Protein AF-A0A4Y2WRH2-F1 (afdb_monomer_lite)

Foldseek 3Di:
DPDDDDDDDPPDDDDDDDDDDDPPPPDPPPPPPPPPLDQDDQAADAPDPPDDPVVSVVSLVVSCVSNVPDPVSSVVVVLVSYHHPRND

Secondary structure (DSSP, 8-state):
-PPP-PPP-----------------------------PPPPPPPB---TT--HHHHHHHHHHHHHHTT--HHHHHHHHHHTB-GGGG-

Organism: Araneus ventricosus (NCBI:txid182803)

pLDDT: mean 78.06, std 20.76, range [42.25, 98.12]

Radius of gyration: 28.2 Å; chains: 1; bounding box: 63×26×78 Å

Sequence (88 aa):
LPP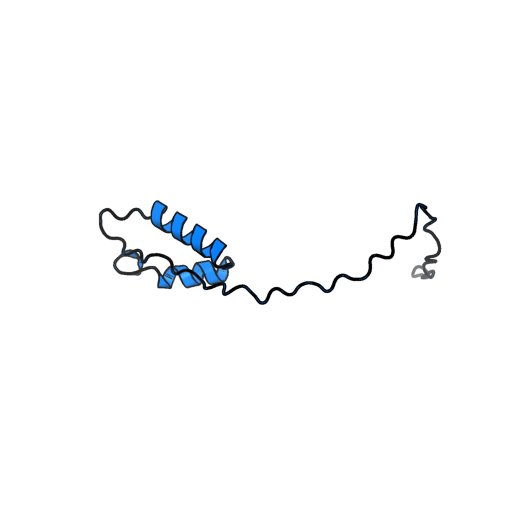EYEPYDESAKKTKKMPDDTEVKPQPAVFTPALFWEPRKPKIFKGEPGQNPTKWLQEYLRLSKFNQWDDTPALANAYFFLDGTAKK

Structure (mmCIF, N/CA/C/O backbone):
data_AF-A0A4Y2WRH2-F1
#
_entry.id   AF-A0A4Y2WRH2-F1
#
loop_
_atom_site.group_PDB
_atom_site.id
_atom_site.type_symbol
_atom_site.label_atom_id
_atom_site.label_alt_id
_atom_site.label_comp_id
_atom_site.label_asym_id
_atom_site.label_entity_id
_atom_site.label_seq_id
_atom_site.pdbx_PDB_ins_code
_atom_site.Cartn_x
_atom_site.Cartn_y
_atom_site.Cartn_z
_atom_site.occupancy
_atom_site.B_iso_or_equiv
_atom_site.auth_seq_id
_atom_site.auth_comp_id
_atom_site.auth_asym_id
_atom_site.auth_atom_id
_atom_site.pdbx_PDB_model_num
ATOM 1 N N . LEU A 1 1 ? 12.186 10.043 -64.082 1.00 46.53 1 LEU A N 1
ATOM 2 C CA . LEU A 1 1 ? 13.371 9.194 -63.836 1.00 46.53 1 LEU A CA 1
ATOM 3 C C . LEU A 1 1 ? 13.538 9.102 -62.327 1.00 46.53 1 LEU A C 1
ATOM 5 O O . LEU A 1 1 ? 13.515 10.162 -61.708 1.00 46.53 1 LEU A O 1
ATOM 9 N N . PRO A 1 2 ? 13.581 7.907 -61.717 1.00 47.41 2 PRO A N 1
ATOM 10 C CA . PRO A 1 2 ? 13.958 7.806 -60.310 1.00 47.41 2 PRO A CA 1
ATOM 11 C C . PRO A 1 2 ? 15.427 8.242 -60.145 1.00 47.41 2 PRO A C 1
ATOM 13 O O . PRO A 1 2 ? 16.197 8.073 -61.093 1.00 47.41 2 PRO A O 1
ATOM 16 N N . PRO A 1 3 ? 15.820 8.825 -58.998 1.00 54.59 3 PRO A N 1
ATOM 17 C CA . PRO A 1 3 ? 17.219 9.129 -58.742 1.00 54.59 3 PRO A CA 1
ATOM 18 C C . PRO A 1 3 ? 18.021 7.827 -58.663 1.00 54.59 3 PRO A C 1
ATOM 20 O O . PRO A 1 3 ? 17.624 6.868 -57.999 1.00 54.59 3 PRO A O 1
ATOM 23 N N . GLU A 1 4 ? 19.125 7.811 -59.397 1.00 59.25 4 GLU A N 1
ATOM 24 C CA . GLU A 1 4 ? 20.112 6.741 -59.426 1.00 59.25 4 GLU A CA 1
ATOM 25 C C . GLU A 1 4 ? 20.744 6.616 -58.032 1.00 59.25 4 GLU A C 1
ATOM 27 O O . GLU A 1 4 ? 21.136 7.612 -57.421 1.00 59.25 4 GLU A O 1
ATOM 32 N N . TYR A 1 5 ? 20.740 5.405 -57.476 1.00 52.09 5 TYR A N 1
ATOM 33 C CA . TYR A 1 5 ? 21.250 5.152 -56.132 1.00 52.09 5 TYR A CA 1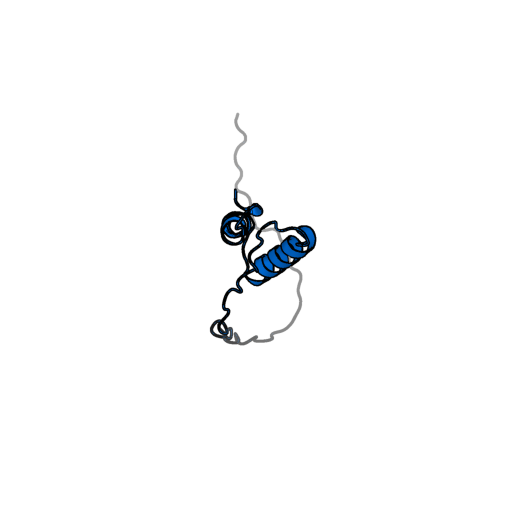
ATOM 34 C C . TYR A 1 5 ? 22.770 5.007 -56.210 1.00 52.09 5 TYR A C 1
ATOM 36 O O . TYR A 1 5 ? 23.269 3.949 -56.593 1.00 52.09 5 TYR A O 1
ATOM 44 N N . GLU A 1 6 ? 23.508 6.063 -55.871 1.00 61.62 6 GLU A N 1
ATOM 45 C CA . GLU A 1 6 ? 24.959 5.952 -55.726 1.00 61.62 6 GLU A CA 1
ATOM 46 C C . GLU A 1 6 ? 25.315 5.216 -54.419 1.00 61.62 6 GLU A C 1
ATOM 48 O O . GLU A 1 6 ? 24.776 5.547 -53.356 1.00 61.62 6 GLU A O 1
ATOM 53 N N . PRO A 1 7 ? 26.203 4.204 -54.460 1.00 52.59 7 PRO A N 1
ATOM 54 C CA . PRO A 1 7 ? 26.703 3.546 -53.258 1.00 52.59 7 PRO A CA 1
ATOM 55 C C . PRO A 1 7 ? 27.420 4.541 -52.336 1.00 52.59 7 PRO A C 1
ATOM 57 O O . PRO A 1 7 ? 28.327 5.251 -52.761 1.00 52.59 7 PRO A O 1
ATOM 60 N N . TYR A 1 8 ? 27.029 4.581 -51.060 1.00 46.19 8 TYR A N 1
ATOM 61 C CA . TYR A 1 8 ? 27.691 5.411 -50.052 1.00 46.19 8 TYR A CA 1
ATOM 62 C C . TYR A 1 8 ? 29.138 4.944 -49.831 1.00 46.19 8 TYR A C 1
ATOM 64 O O . TYR A 1 8 ? 29.371 3.817 -49.396 1.00 46.19 8 TYR A O 1
ATOM 72 N N . ASP A 1 9 ? 30.097 5.831 -50.097 1.00 58.59 9 ASP A N 1
ATOM 73 C CA . ASP A 1 9 ? 31.519 5.615 -49.828 1.00 58.59 9 ASP A CA 1
ATOM 74 C C . ASP A 1 9 ? 31.812 5.939 -48.348 1.00 58.59 9 ASP A C 1
ATOM 76 O O . ASP A 1 9 ? 31.842 7.098 -47.924 1.00 58.59 9 ASP A O 1
ATOM 80 N N . GLU A 1 10 ? 31.963 4.908 -47.512 1.00 51.69 10 GLU A N 1
ATOM 81 C CA . GLU A 1 10 ? 32.173 5.033 -46.058 1.00 51.69 10 GLU A CA 1
ATOM 82 C C . GLU A 1 10 ? 33.613 5.437 -45.662 1.00 51.69 10 GLU A C 1
ATOM 84 O O . GLU A 1 10 ? 34.017 5.298 -44.507 1.00 51.69 10 GLU A O 1
ATOM 89 N N . SER A 1 11 ? 34.425 5.983 -46.570 1.00 52.28 11 SER A N 1
ATOM 90 C CA . SER A 1 11 ? 35.858 6.195 -46.313 1.00 52.28 11 SER A CA 1
ATOM 91 C C . SER A 1 11 ? 36.234 7.532 -45.647 1.00 52.28 11 SER A C 1
ATOM 93 O O . SER A 1 11 ? 37.391 7.956 -45.723 1.00 52.28 11 SER A O 1
ATOM 95 N N . ALA A 1 12 ? 35.312 8.224 -44.972 1.00 53.84 12 ALA A N 1
ATOM 96 C CA . ALA A 1 12 ? 35.606 9.511 -44.338 1.00 53.84 12 ALA A CA 1
ATOM 97 C C . ALA A 1 12 ? 35.211 9.565 -42.859 1.00 53.84 12 ALA A C 1
ATOM 99 O O . ALA A 1 12 ? 34.152 10.078 -42.505 1.00 53.84 12 ALA A O 1
ATOM 100 N N . LYS A 1 13 ? 36.133 9.155 -41.977 1.00 50.72 13 LYS A N 1
ATOM 101 C CA . LYS A 1 13 ? 36.347 9.811 -40.673 1.00 50.72 13 LYS A CA 1
ATOM 102 C C . LYS A 1 13 ? 37.786 9.611 -40.185 1.00 50.72 13 LYS A C 1
ATOM 104 O O . LYS A 1 13 ? 38.189 8.580 -39.660 1.00 50.72 13 LYS A O 1
ATOM 109 N N . LYS A 1 14 ? 38.554 10.675 -40.405 1.00 44.78 14 LYS A N 1
ATOM 110 C CA . LYS A 1 14 ? 39.956 10.905 -40.062 1.00 44.78 14 LYS A CA 1
ATOM 111 C C . LYS A 1 14 ? 40.149 11.049 -38.543 1.00 44.78 14 LYS A C 1
ATOM 113 O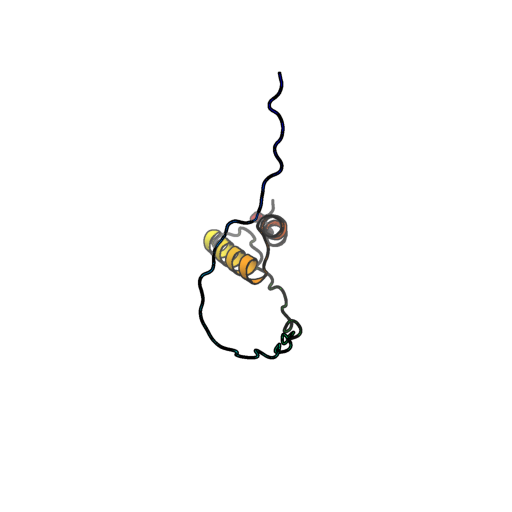 O . LYS A 1 14 ? 39.648 11.986 -37.935 1.00 44.78 14 LYS A O 1
ATOM 118 N N . THR A 1 15 ? 40.894 10.098 -37.980 1.00 49.12 15 THR A N 1
ATOM 119 C CA . THR A 1 15 ? 41.832 10.147 -36.835 1.00 49.12 15 THR A CA 1
ATOM 120 C C . THR A 1 15 ? 41.756 11.301 -35.821 1.00 49.12 15 THR A C 1
ATOM 122 O O . THR A 1 15 ? 42.070 12.449 -36.140 1.00 49.12 15 THR A O 1
ATOM 125 N N . LYS A 1 16 ? 41.605 10.931 -34.542 1.00 51.91 16 LYS A N 1
ATOM 126 C CA . LYS A 1 16 ? 42.156 11.658 -33.386 1.00 51.91 16 LYS A CA 1
ATOM 127 C C . LYS A 1 16 ? 43.000 10.662 -32.566 1.00 51.91 16 LYS A C 1
ATOM 129 O O . LYS A 1 16 ? 42.453 9.714 -32.018 1.00 51.91 16 LYS A O 1
ATOM 134 N N . LYS A 1 17 ? 44.330 10.826 -32.567 1.00 49.88 17 LYS A N 1
ATOM 135 C CA . LYS A 1 17 ? 45.298 10.080 -31.725 1.00 49.88 17 LYS A CA 1
ATOM 136 C C . LYS A 1 17 ? 45.286 10.677 -30.308 1.00 49.88 17 LYS A C 1
ATOM 138 O O . LYS A 1 17 ? 45.161 11.894 -30.198 1.00 49.88 17 LYS A O 1
ATOM 143 N N . MET A 1 18 ? 45.357 9.877 -29.238 1.00 46.34 18 MET A N 1
ATOM 144 C CA . MET A 1 18 ? 46.546 9.509 -28.420 1.00 46.34 18 MET A CA 1
ATOM 145 C C . MET A 1 18 ? 46.041 8.856 -27.098 1.00 46.34 18 MET A C 1
ATOM 147 O O . MET A 1 18 ? 44.869 9.081 -26.792 1.00 46.34 18 MET A O 1
ATOM 151 N N . PRO A 1 19 ? 46.870 8.258 -26.209 1.00 52.62 19 PRO A N 1
ATOM 152 C CA . PRO A 1 19 ? 48.079 7.437 -26.377 1.00 52.62 19 PRO A CA 1
ATOM 153 C C . PRO A 1 19 ? 48.056 6.129 -25.528 1.00 52.62 19 PRO A C 1
ATOM 155 O O . PRO A 1 19 ? 47.176 5.930 -24.700 1.00 52.62 19 PRO A O 1
ATOM 158 N N . ASP A 1 20 ? 49.101 5.323 -25.730 1.00 42.25 20 ASP A N 1
ATOM 159 C CA . ASP A 1 20 ? 49.736 4.351 -24.819 1.00 42.25 20 ASP A CA 1
ATOM 160 C C . ASP A 1 20 ? 48.996 3.083 -24.351 1.00 42.25 20 ASP A C 1
ATOM 162 O O . ASP A 1 20 ? 47.905 3.101 -23.783 1.00 42.25 20 ASP A O 1
ATOM 166 N N . ASP A 1 21 ? 49.691 1.966 -24.574 1.00 52.38 21 ASP A N 1
ATOM 167 C CA . ASP A 1 21 ? 49.414 0.632 -24.066 1.00 52.38 21 ASP A CA 1
ATOM 168 C C . ASP A 1 21 ? 49.263 0.643 -22.543 1.00 52.38 21 ASP A C 1
ATOM 170 O O . ASP A 1 21 ? 50.212 0.789 -21.777 1.00 52.38 21 ASP A O 1
ATOM 174 N N . THR A 1 22 ? 48.054 0.376 -22.073 1.00 52.78 22 THR A N 1
ATOM 175 C CA . THR A 1 22 ? 47.900 -0.358 -20.824 1.00 52.78 22 THR A CA 1
ATOM 176 C C . THR A 1 22 ? 47.118 -1.603 -21.168 1.00 52.78 22 THR A C 1
ATOM 178 O O . THR A 1 22 ? 45.919 -1.544 -21.435 1.00 52.78 22 THR A O 1
ATOM 181 N N . GLU A 1 23 ? 47.816 -2.735 -21.193 1.00 53.00 23 GLU A N 1
ATOM 182 C CA . GLU A 1 23 ? 47.208 -4.056 -21.194 1.00 53.00 23 GLU A CA 1
ATOM 183 C C . GLU A 1 23 ? 46.332 -4.173 -19.938 1.00 53.00 23 GLU A C 1
ATOM 185 O O . GLU A 1 23 ? 46.774 -4.570 -18.859 1.00 53.00 23 GLU A O 1
ATOM 190 N N . VAL A 1 24 ? 45.062 -3.778 -20.054 1.00 54.16 24 VAL A N 1
ATOM 191 C CA . VAL A 1 24 ? 44.054 -4.075 -19.043 1.00 54.16 24 VAL A CA 1
ATOM 192 C C . VAL A 1 24 ? 43.707 -5.539 -19.240 1.00 54.16 24 VAL A C 1
ATOM 194 O O . VAL A 1 24 ? 42.774 -5.893 -19.960 1.00 54.16 24 VAL A O 1
ATOM 197 N N . LYS A 1 25 ? 44.510 -6.406 -18.618 1.00 55.88 25 LYS A N 1
ATOM 198 C CA . LYS A 1 25 ? 44.176 -7.815 -18.424 1.00 55.88 25 LYS A CA 1
ATOM 199 C C . LYS A 1 25 ? 42.711 -7.871 -17.978 1.00 55.88 25 LYS A C 1
ATOM 201 O O . LYS A 1 25 ? 42.392 -7.208 -16.986 1.00 55.88 25 LYS A O 1
ATOM 206 N N . PRO A 1 26 ? 41.817 -8.593 -18.681 1.00 54.22 26 PRO A N 1
ATOM 207 C CA . PRO A 1 26 ? 40.419 -8.649 -18.292 1.00 54.22 26 PRO A CA 1
ATOM 208 C C . PRO A 1 26 ? 40.376 -9.211 -16.875 1.00 54.22 26 PRO A C 1
ATOM 210 O O . PRO A 1 26 ? 40.685 -10.382 -16.643 1.00 54.22 26 PRO A O 1
ATOM 213 N N . GLN A 1 27 ? 40.076 -8.348 -15.904 1.00 58.44 27 GLN A N 1
ATOM 214 C CA . GLN A 1 27 ? 39.769 -8.818 -14.569 1.00 58.44 27 GLN A CA 1
ATOM 215 C C . GLN A 1 27 ? 38.524 -9.686 -14.728 1.00 58.44 27 GLN A C 1
ATOM 217 O O . GLN A 1 27 ? 37.554 -9.229 -15.343 1.00 58.44 27 GLN A O 1
ATOM 222 N N . PRO A 1 28 ? 38.537 -10.939 -14.245 1.00 56.75 28 PRO A N 1
ATOM 223 C CA . PRO A 1 28 ? 37.323 -11.728 -14.229 1.00 56.75 28 PRO A CA 1
ATOM 224 C C . PRO A 1 28 ? 36.287 -10.901 -13.477 1.00 56.75 28 PRO A C 1
ATOM 226 O O . PRO A 1 28 ? 36.533 -10.494 -12.339 1.00 56.75 28 PRO A O 1
ATOM 229 N N . ALA A 1 29 ? 35.167 -10.602 -14.139 1.00 62.75 29 ALA A N 1
ATOM 230 C CA . ALA A 1 29 ? 34.015 -10.030 -13.473 1.00 62.75 29 ALA A CA 1
ATOM 231 C C . ALA A 1 29 ? 33.732 -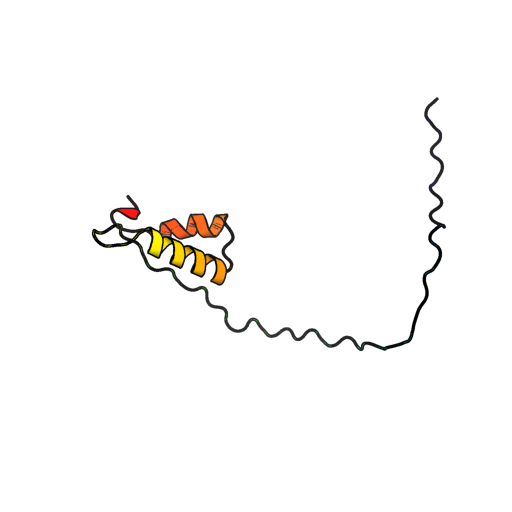10.942 -12.283 1.00 62.75 29 ALA A C 1
ATOM 233 O O . ALA A 1 29 ? 33.373 -12.110 -12.453 1.00 62.75 29 ALA A O 1
ATOM 234 N N . VAL A 1 30 ? 33.997 -10.437 -11.082 1.00 54.34 30 VAL A N 1
ATOM 235 C CA . VAL A 1 30 ? 33.617 -11.104 -9.850 1.00 54.34 30 VAL A CA 1
ATOM 236 C C . VAL A 1 30 ? 32.098 -11.132 -9.859 1.00 54.34 30 VAL A C 1
ATOM 238 O O . VAL A 1 30 ? 31.439 -10.185 -9.445 1.00 54.34 30 VAL A O 1
ATOM 241 N N . PHE A 1 31 ? 31.541 -12.220 -10.388 1.00 56.62 31 PHE A N 1
ATOM 242 C CA . PHE A 1 31 ? 30.195 -12.648 -10.067 1.00 56.62 31 PHE A CA 1
ATOM 243 C C . PHE A 1 31 ? 30.230 -12.990 -8.586 1.00 56.62 31 PHE A C 1
ATOM 245 O O . PHE A 1 31 ? 30.513 -14.120 -8.191 1.00 56.62 31 PHE A O 1
ATOM 252 N N . THR A 1 32 ? 30.003 -11.984 -7.749 1.00 54.03 32 THR A N 1
ATOM 253 C CA . THR A 1 32 ? 29.516 -12.243 -6.408 1.00 54.03 32 THR A CA 1
ATOM 254 C C . THR A 1 32 ? 28.182 -12.962 -6.605 1.00 54.03 32 THR A C 1
ATOM 256 O O . THR A 1 32 ? 27.265 -12.382 -7.194 1.00 54.03 32 THR A O 1
ATOM 259 N N . PRO A 1 33 ? 28.056 -14.247 -6.219 1.00 55.50 33 PRO A N 1
ATOM 260 C CA . PRO A 1 33 ? 26.753 -14.891 -6.225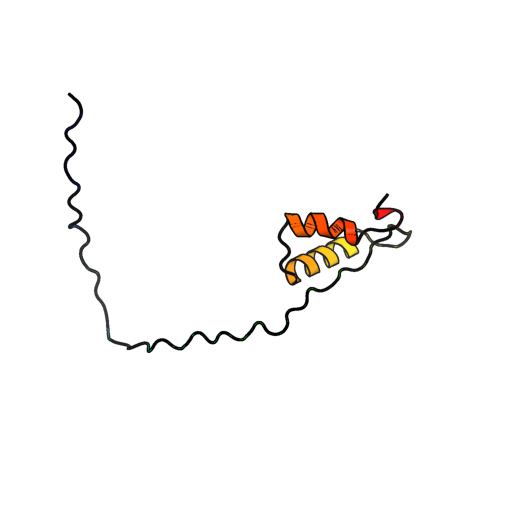 1.00 55.50 33 PRO A CA 1
ATOM 261 C C . PRO A 1 33 ? 25.830 -13.995 -5.408 1.00 55.50 33 PRO A C 1
ATOM 263 O O . PRO A 1 33 ? 26.227 -13.560 -4.324 1.00 55.50 33 PRO A O 1
ATOM 266 N N . ALA A 1 34 ? 24.673 -13.648 -5.983 1.00 61.66 34 ALA A N 1
ATOM 267 C CA . ALA A 1 34 ? 23.702 -12.734 -5.400 1.00 61.66 34 ALA A CA 1
ATOM 268 C C . ALA A 1 34 ? 23.586 -13.020 -3.902 1.00 61.66 34 ALA A C 1
ATOM 270 O O . ALA A 1 34 ? 23.097 -14.073 -3.495 1.00 61.66 34 ALA A O 1
ATOM 271 N N . LEU A 1 35 ? 24.145 -12.112 -3.104 1.00 59.78 35 LEU A N 1
ATOM 272 C CA . LEU A 1 35 ? 24.195 -12.197 -1.658 1.00 59.78 35 LEU A CA 1
ATOM 273 C C . LEU A 1 35 ? 22.744 -12.221 -1.175 1.00 59.78 35 LEU A C 1
ATOM 275 O O . LEU A 1 35 ? 22.128 -11.165 -1.135 1.00 59.78 35 LEU A O 1
ATOM 279 N N . PHE A 1 36 ? 22.205 -13.423 -0.940 1.00 66.12 36 PHE A N 1
ATOM 280 C CA . PHE A 1 36 ? 20.860 -13.763 -0.456 1.00 66.12 36 PHE A CA 1
ATOM 281 C C . PHE A 1 36 ? 19.913 -12.558 -0.322 1.00 66.12 36 PHE A C 1
ATOM 283 O O . PHE A 1 36 ? 19.637 -12.079 0.778 1.00 66.12 36 PHE A O 1
ATOM 290 N N . TRP A 1 37 ? 19.456 -12.020 -1.456 1.00 76.31 37 TRP A N 1
ATOM 291 C CA . TRP A 1 37 ? 18.522 -10.902 -1.449 1.00 76.31 37 TRP A CA 1
ATOM 292 C C . TRP A 1 37 ? 17.111 -11.452 -1.287 1.00 76.31 37 TRP A C 1
ATOM 294 O O . TRP A 1 37 ? 16.482 -11.881 -2.254 1.00 76.31 37 TRP A O 1
ATOM 304 N N . GLU A 1 38 ? 16.618 -11.467 -0.053 1.00 87.56 38 GLU A N 1
ATOM 305 C CA . GLU A 1 38 ? 15.237 -11.848 0.224 1.00 87.56 38 GLU A CA 1
ATOM 306 C C . GLU A 1 38 ? 14.301 -10.633 0.121 1.00 87.56 38 GLU A C 1
ATOM 308 O O . GLU A 1 38 ? 14.518 -9.619 0.801 1.00 87.56 38 GLU A O 1
ATOM 313 N N . PRO A 1 39 ? 13.224 -10.717 -0.684 1.00 89.75 39 PRO A N 1
ATOM 314 C CA . PRO A 1 39 ? 12.198 -9.687 -0.711 1.00 89.75 39 PRO A CA 1
ATOM 315 C C . PRO A 1 39 ? 11.566 -9.485 0.671 1.00 89.75 39 PRO A C 1
ATOM 317 O O . PRO A 1 39 ? 11.122 -10.426 1.332 1.00 89.75 39 PRO A O 1
ATOM 320 N N . ARG A 1 40 ? 11.465 -8.229 1.100 1.00 94.19 40 ARG A N 1
ATOM 321 C CA . ARG A 1 40 ? 10.812 -7.849 2.356 1.00 94.19 40 ARG A CA 1
ATOM 322 C C . ARG A 1 40 ? 9.302 -7.785 2.185 1.00 94.19 40 ARG A C 1
ATOM 324 O O . ARG A 1 40 ? 8.801 -7.326 1.164 1.00 94.19 4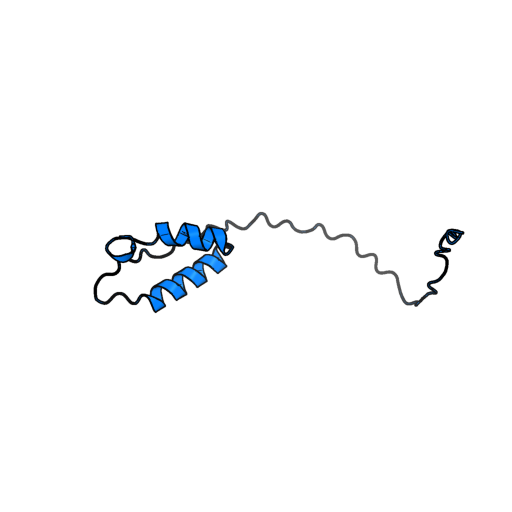0 ARG A O 1
ATOM 331 N N . LYS A 1 41 ? 8.558 -8.168 3.219 1.00 94.12 41 LYS A N 1
ATOM 332 C CA . LYS A 1 41 ? 7.091 -8.097 3.218 1.00 94.12 41 LYS A CA 1
ATOM 333 C C . LYS A 1 41 ? 6.607 -6.770 3.820 1.00 94.12 41 LYS A C 1
ATOM 335 O O . LYS A 1 41 ? 6.948 -6.484 4.968 1.00 94.12 41 LYS A O 1
ATOM 340 N N . PRO A 1 42 ? 5.813 -5.971 3.087 1.00 95.19 42 PRO A N 1
ATOM 341 C CA . PRO A 1 42 ? 5.101 -4.831 3.648 1.00 95.19 42 PRO A CA 1
ATOM 342 C C . PRO A 1 42 ? 4.151 -5.201 4.788 1.00 95.19 42 PRO A C 1
ATOM 344 O O . PRO A 1 42 ? 3.666 -6.328 4.899 1.00 95.19 42 PRO A O 1
ATOM 347 N N . LYS A 1 43 ? 3.854 -4.209 5.630 1.00 95.94 43 LYS A N 1
ATOM 348 C CA . LYS A 1 43 ? 2.830 -4.319 6.672 1.00 95.94 43 LYS A CA 1
ATOM 349 C C . LYS A 1 43 ? 1.438 -4.386 6.034 1.00 95.94 43 LYS A C 1
ATOM 351 O O . LYS A 1 43 ? 1.182 -3.673 5.072 1.00 95.94 43 LYS A O 1
ATOM 356 N N . ILE A 1 44 ? 0.525 -5.168 6.609 1.00 97.56 44 ILE A N 1
ATOM 357 C CA . ILE A 1 44 ? -0.890 -5.175 6.207 1.00 97.56 44 ILE A CA 1
ATOM 358 C C . ILE A 1 44 ? -1.587 -3.893 6.691 1.00 97.56 44 ILE A C 1
ATOM 360 O O . ILE A 1 44 ? -1.445 -3.509 7.858 1.00 97.56 44 ILE A O 1
ATOM 364 N N . PHE A 1 45 ? -2.363 -3.255 5.817 1.00 98.12 45 PHE A N 1
ATOM 365 C CA . PHE A 1 45 ? -3.241 -2.134 6.148 1.00 98.12 45 PHE A CA 1
ATOM 366 C C . PHE A 1 45 ? -4.696 -2.592 6.198 1.00 98.12 45 PHE A C 1
ATOM 368 O O . PHE A 1 45 ? -5.205 -3.155 5.234 1.00 98.12 45 PHE A O 1
ATOM 375 N N . LYS A 1 46 ? -5.357 -2.353 7.336 1.00 98.00 46 LYS A N 1
ATOM 376 C CA . LYS A 1 46 ? -6.729 -2.816 7.592 1.00 98.00 46 LYS A CA 1
ATOM 377 C C . LYS A 1 46 ? -7.787 -1.731 7.391 1.00 98.00 46 LYS A C 1
ATOM 379 O O . LYS A 1 46 ? -8.970 -2.040 7.275 1.00 98.00 46 LYS A O 1
ATOM 384 N N . GLY A 1 47 ? -7.375 -0.461 7.392 1.00 96.62 47 GLY A N 1
ATOM 385 C CA . GLY A 1 47 ? -8.294 0.678 7.365 1.00 96.62 47 GLY A CA 1
ATOM 386 C C . GLY A 1 47 ? -9.048 0.883 8.684 1.00 96.62 47 GLY A C 1
ATOM 387 O O . GLY A 1 47 ? -10.171 1.377 8.677 1.00 96.62 47 GLY A O 1
ATOM 388 N N . GLU A 1 48 ? -8.464 0.472 9.813 1.00 96.50 48 GLU A N 1
ATOM 389 C CA . GLU A 1 48 ? -9.049 0.681 11.147 1.00 96.50 48 GLU A CA 1
ATOM 390 C C . GLU A 1 48 ? -8.873 2.140 11.620 1.00 96.50 48 GLU A C 1
ATOM 392 O O . GLU A 1 48 ? -7.886 2.791 11.248 1.00 96.50 48 GLU A O 1
ATOM 397 N N . PRO A 1 49 ? -9.773 2.663 12.480 1.00 95.75 49 PRO A N 1
ATOM 398 C CA . PRO A 1 49 ? -9.610 3.985 13.080 1.00 95.75 49 PRO A CA 1
ATOM 399 C C . PRO A 1 49 ? -8.238 4.146 13.748 1.00 95.75 49 PRO A C 1
ATOM 401 O O . PRO A 1 49 ? -7.792 3.289 14.507 1.00 95.75 49 PRO A O 1
ATOM 404 N N . GLY A 1 50 ? -7.554 5.253 13.451 1.00 93.94 50 GLY A N 1
ATOM 405 C CA . GLY A 1 50 ? -6.211 5.537 13.967 1.00 93.94 50 GLY A CA 1
ATOM 406 C C . GLY A 1 50 ? -5.058 4.978 13.122 1.00 93.94 50 GLY A C 1
ATOM 407 O O . GLY A 1 50 ? -3.906 5.348 13.356 1.00 93.94 50 GLY A O 1
ATOM 408 N N . GLN A 1 51 ? -5.323 4.153 12.103 1.00 95.94 51 GLN A N 1
ATOM 409 C CA . GLN A 1 51 ? -4.303 3.828 11.105 1.00 95.94 51 GLN A CA 1
ATOM 410 C C . GLN A 1 51 ? -4.100 5.010 10.146 1.00 95.94 51 GLN A C 1
ATOM 412 O O . GLN A 1 51 ? -5.054 5.618 9.671 1.00 95.94 51 GLN A O 1
ATOM 417 N N . ASN A 1 52 ? -2.841 5.335 9.840 1.00 97.44 52 ASN A N 1
ATOM 418 C CA . ASN A 1 52 ? -2.499 6.422 8.924 1.00 97.44 52 ASN A CA 1
ATOM 419 C C . ASN A 1 52 ? -2.232 5.861 7.509 1.00 97.44 52 ASN A C 1
ATOM 421 O O . ASN A 1 52 ? -1.207 5.191 7.324 1.00 97.44 52 ASN A O 1
ATOM 425 N N . PRO A 1 53 ? -3.105 6.131 6.518 1.00 96.19 53 PRO A N 1
ATOM 426 C CA . PRO A 1 53 ? -2.959 5.593 5.164 1.00 96.19 53 PRO A CA 1
ATOM 427 C C . PRO A 1 53 ? -1.708 6.121 4.452 1.00 96.19 53 PRO A C 1
ATOM 429 O O . PRO A 1 53 ? -1.004 5.357 3.798 1.00 96.19 53 PRO A O 1
ATOM 432 N N . THR A 1 54 ? -1.369 7.400 4.633 1.00 98.00 54 THR A N 1
ATOM 433 C CA . THR A 1 54 ? -0.186 8.021 4.019 1.00 98.00 54 THR A CA 1
ATOM 434 C C . THR A 1 54 ? 1.103 7.385 4.523 1.00 98.00 54 THR A C 1
ATOM 436 O O . THR A 1 54 ? 1.989 7.061 3.734 1.00 98.00 54 THR A O 1
ATOM 439 N N . LYS A 1 55 ? 1.199 7.151 5.838 1.00 97.50 55 LYS A N 1
ATOM 440 C CA . LYS A 1 55 ? 2.362 6.494 6.447 1.00 97.50 55 LYS A CA 1
ATOM 441 C C . LYS A 1 55 ? 2.532 5.070 5.922 1.00 97.50 55 LYS A C 1
ATOM 443 O O . LYS A 1 55 ? 3.651 4.655 5.634 1.00 97.50 55 LYS A O 1
ATOM 448 N N . TRP A 1 56 ? 1.434 4.326 5.799 1.00 97.56 56 TRP A N 1
ATOM 449 C CA . TRP A 1 56 ? 1.477 2.979 5.237 1.00 97.56 56 TRP A CA 1
ATOM 450 C C . TRP A 1 56 ? 1.924 2.986 3.771 1.00 97.56 56 TRP A C 1
ATOM 452 O O . TRP A 1 56 ? 2.821 2.229 3.410 1.00 97.56 56 TRP A O 1
ATOM 462 N N . LEU A 1 57 ? 1.368 3.882 2.949 1.00 97.44 57 LEU A N 1
ATOM 463 C CA . LEU A 1 57 ? 1.717 3.983 1.533 1.00 97.44 57 LEU A CA 1
ATOM 464 C C . LEU A 1 57 ? 3.199 4.330 1.327 1.00 97.44 57 LEU A C 1
ATOM 466 O O . LEU A 1 57 ? 3.861 3.742 0.477 1.00 97.44 57 LEU A O 1
ATOM 470 N N . GLN A 1 58 ? 3.750 5.246 2.127 1.00 98.12 58 GLN A N 1
ATOM 471 C CA . GLN A 1 58 ? 5.176 5.589 2.068 1.00 98.12 58 GLN A CA 1
ATOM 472 C C . GLN A 1 58 ? 6.079 4.387 2.383 1.00 98.12 58 GLN A C 1
ATOM 474 O O . GLN A 1 58 ? 7.063 4.155 1.678 1.00 98.12 58 GLN A O 1
ATOM 479 N N . GLU A 1 59 ? 5.733 3.602 3.406 1.00 97.75 59 GLU A N 1
ATOM 480 C CA . GLU A 1 59 ? 6.454 2.374 3.760 1.00 97.75 59 GLU A CA 1
ATOM 481 C C . GLU A 1 59 ? 6.352 1.331 2.636 1.00 97.75 59 GLU A C 1
ATOM 483 O O . GLU A 1 59 ? 7.355 0.739 2.235 1.00 97.75 59 GLU A O 1
ATOM 488 N N . TYR A 1 60 ? 5.151 1.156 2.076 1.00 97.81 60 TYR A N 1
ATOM 489 C CA . TYR A 1 60 ? 4.899 0.253 0.957 1.00 97.81 60 TYR A CA 1
ATOM 490 C C . TYR A 1 60 ? 5.757 0.598 -0.266 1.00 97.81 60 TYR A C 1
ATOM 492 O O . TYR A 1 60 ? 6.427 -0.272 -0.823 1.00 97.81 60 TYR A O 1
ATOM 500 N N . LEU A 1 61 ? 5.798 1.874 -0.660 1.00 96.69 61 LEU A N 1
ATOM 501 C CA . LEU A 1 61 ? 6.600 2.337 -1.794 1.00 96.69 61 LEU A CA 1
ATOM 502 C C . LEU A 1 61 ? 8.102 2.185 -1.535 1.00 96.69 61 LEU A C 1
ATOM 504 O O . LEU A 1 61 ? 8.850 1.806 -2.436 1.00 96.69 61 LEU A O 1
ATOM 508 N N . ARG A 1 62 ? 8.559 2.431 -0.301 1.00 97.38 62 ARG A N 1
ATOM 509 C CA . ARG A 1 62 ? 9.956 2.199 0.087 1.00 97.38 62 ARG A CA 1
ATOM 510 C C . ARG A 1 62 ? 10.339 0.726 -0.061 1.00 97.38 62 ARG A C 1
ATOM 512 O O . ARG A 1 62 ? 11.410 0.431 -0.590 1.00 97.38 62 ARG A O 1
ATOM 519 N N . LEU A 1 63 ? 9.476 -0.185 0.386 1.00 96.50 63 LEU A N 1
ATOM 520 C CA . LEU A 1 63 ? 9.707 -1.626 0.279 1.00 96.50 63 LEU A CA 1
ATOM 521 C C . LEU A 1 63 ? 9.564 -2.139 -1.152 1.00 96.50 63 LEU A C 1
ATOM 523 O O . LEU A 1 63 ? 10.322 -3.017 -1.535 1.00 96.50 63 LEU A O 1
ATOM 527 N N . SER A 1 64 ? 8.674 -1.559 -1.955 1.00 96.44 64 SER A N 1
ATOM 528 C CA . SER A 1 64 ? 8.550 -1.888 -3.380 1.00 96.44 64 SER A CA 1
ATOM 529 C C . SER A 1 64 ? 9.846 -1.571 -4.128 1.00 96.44 64 SER A C 1
ATOM 531 O O . SER A 1 64 ? 10.365 -2.421 -4.843 1.00 96.44 64 SER A O 1
ATOM 533 N N . LYS A 1 65 ? 10.440 -0.396 -3.868 1.00 95.25 65 LYS A N 1
ATOM 534 C CA . LYS A 1 65 ? 11.753 -0.018 -4.418 1.00 95.25 65 LYS A CA 1
ATOM 535 C C . LYS A 1 65 ? 12.876 -0.925 -3.928 1.00 95.25 65 LYS A C 1
ATOM 537 O O . LYS A 1 65 ? 13.721 -1.315 -4.723 1.00 95.25 65 LYS A O 1
ATOM 542 N N . PHE A 1 66 ? 12.884 -1.258 -2.634 1.00 93.94 66 PHE A N 1
ATOM 543 C CA . PHE A 1 66 ? 13.843 -2.214 -2.076 1.00 93.94 66 PHE A CA 1
ATOM 544 C C . PHE A 1 66 ? 13.715 -3.553 -2.812 1.00 93.94 66 PHE A C 1
ATOM 546 O O . PHE A 1 66 ? 14.666 -4.019 -3.417 1.00 93.94 66 PHE A O 1
ATOM 553 N N . ASN A 1 67 ? 12.514 -4.113 -2.886 1.00 94.44 67 ASN A N 1
ATOM 554 C CA . ASN A 1 67 ? 12.249 -5.391 -3.540 1.00 94.44 67 ASN A CA 1
ATOM 555 C C . ASN A 1 67 ? 12.387 -5.373 -5.070 1.00 94.44 67 ASN A C 1
ATOM 557 O O . ASN A 1 67 ? 12.157 -6.412 -5.684 1.00 94.44 67 ASN A O 1
ATOM 561 N N . GLN A 1 68 ? 12.724 -4.226 -5.669 1.00 94.38 68 GLN A N 1
ATOM 562 C CA . GLN A 1 68 ? 12.807 -4.037 -7.118 1.00 94.38 68 GLN A CA 1
ATOM 563 C C . GLN A 1 68 ? 11.505 -4.431 -7.830 1.00 94.38 68 GLN A C 1
ATOM 565 O O . GLN A 1 68 ? 11.513 -5.047 -8.891 1.00 94.38 68 GLN A O 1
ATOM 570 N N . TRP A 1 69 ? 10.365 -4.106 -7.218 1.00 95.00 69 TRP A N 1
ATOM 571 C CA . TRP A 1 69 ? 9.074 -4.236 -7.879 1.00 95.00 69 TRP A CA 1
ATOM 572 C C . TRP A 1 69 ? 8.869 -3.040 -8.802 1.00 95.00 69 TRP A C 1
ATOM 574 O O . TRP A 1 69 ? 8.764 -1.908 -8.327 1.00 95.00 69 TRP A O 1
ATOM 584 N N . ASP A 1 70 ? 8.775 -3.310 -10.101 1.00 92.38 70 ASP A N 1
ATOM 585 C CA . ASP A 1 70 ? 8.301 -2.341 -11.090 1.00 92.38 70 ASP A CA 1
ATOM 586 C C . ASP A 1 70 ? 6.839 -1.932 -10.813 1.00 92.38 70 ASP A C 1
ATOM 588 O O . ASP A 1 70 ? 6.143 -2.541 -9.995 1.00 92.38 70 ASP A O 1
ATOM 592 N N . ASP A 1 71 ? 6.332 -0.917 -11.516 1.00 93.12 71 ASP A N 1
ATOM 593 C CA . ASP A 1 71 ? 5.019 -0.322 -11.227 1.00 93.12 71 ASP A CA 1
ATOM 594 C C . ASP A 1 71 ? 3.860 -1.329 -11.309 1.00 93.12 71 ASP A C 1
ATOM 596 O O . ASP A 1 71 ? 2.968 -1.339 -10.459 1.00 93.12 71 ASP A O 1
ATOM 600 N N . THR A 1 72 ? 3.878 -2.222 -12.302 1.00 94.25 72 THR A N 1
ATOM 601 C CA . THR A 1 72 ? 2.837 -3.245 -12.483 1.00 94.25 72 THR A CA 1
ATOM 602 C C . THR A 1 72 ? 2.807 -4.277 -11.343 1.00 94.25 72 THR A C 1
ATOM 604 O O . THR A 1 72 ? 1.745 -4.438 -10.733 1.00 94.25 72 THR A O 1
ATOM 607 N N . PRO A 1 73 ? 3.914 -4.971 -10.995 1.00 93.44 73 PRO A N 1
ATOM 608 C CA . PRO A 1 73 ? 3.915 -5.887 -9.857 1.00 93.44 73 PRO A CA 1
ATOM 609 C C . PRO A 1 73 ? 3.733 -5.163 -8.520 1.00 93.44 73 PRO A C 1
ATOM 611 O O . PRO A 1 73 ? 3.066 -5.703 -7.641 1.00 93.44 73 PRO A O 1
ATOM 614 N N . ALA A 1 74 ? 4.243 -3.938 -8.352 1.00 95.44 74 ALA A N 1
ATOM 615 C CA . ALA A 1 74 ? 3.988 -3.142 -7.153 1.00 95.44 74 ALA A CA 1
ATOM 616 C C . ALA A 1 74 ? 2.494 -2.818 -6.996 1.00 95.44 74 ALA A C 1
ATOM 618 O O . ALA A 1 74 ? 1.968 -2.884 -5.888 1.00 95.44 74 ALA A O 1
ATOM 619 N N . LEU A 1 75 ? 1.776 -2.524 -8.079 1.00 94.81 75 LEU A N 1
ATOM 620 C CA . LEU A 1 75 ? 0.332 -2.307 -8.014 1.00 94.81 75 LEU A CA 1
ATOM 621 C C . LEU A 1 75 ? -0.423 -3.597 -7.663 1.00 94.81 75 LEU A C 1
ATOM 623 O O . LEU A 1 75 ? -1.254 -3.592 -6.756 1.00 94.81 75 LEU A O 1
ATOM 627 N N . ALA A 1 76 ? -0.111 -4.708 -8.336 1.00 94.06 76 ALA A N 1
ATOM 628 C CA . ALA A 1 76 ? -0.748 -5.999 -8.068 1.00 94.06 76 ALA A CA 1
ATOM 629 C C . ALA A 1 76 ? -0.501 -6.468 -6.624 1.00 94.06 76 ALA A C 1
ATOM 631 O O . ALA A 1 76 ? -1.420 -6.916 -5.936 1.00 94.06 76 ALA A O 1
ATOM 632 N N . ASN A 1 77 ? 0.730 -6.300 -6.137 1.00 95.38 77 ASN A N 1
ATOM 633 C CA . ASN A 1 77 ? 1.115 -6.696 -4.791 1.00 95.38 77 ASN A CA 1
ATOM 634 C C . ASN A 1 77 ? 0.401 -5.887 -3.710 1.00 95.38 77 ASN A C 1
ATOM 636 O O . ASN A 1 77 ? 0.106 -6.442 -2.651 1.00 95.38 77 ASN A O 1
ATOM 640 N N . ALA A 1 78 ? 0.076 -4.615 -3.970 1.00 95.12 78 ALA A N 1
ATOM 641 C CA . ALA A 1 78 ? -0.550 -3.744 -2.980 1.00 95.12 78 ALA A CA 1
ATOM 642 C C . ALA A 1 78 ? -1.842 -4.369 -2.443 1.00 95.12 78 ALA A C 1
ATOM 644 O O . ALA A 1 78 ? -2.050 -4.394 -1.232 1.00 95.12 78 ALA A O 1
ATOM 645 N N . TYR A 1 79 ? -2.641 -4.988 -3.319 1.00 95.25 79 TYR A N 1
ATOM 646 C CA . TYR A 1 79 ? -3.883 -5.668 -2.954 1.00 95.25 79 TYR A CA 1
ATOM 647 C C . TYR A 1 79 ? -3.692 -6.818 -1.944 1.00 95.25 79 TYR A C 1
ATOM 649 O O . TYR A 1 79 ? -4.557 -7.060 -1.098 1.00 95.25 79 TYR A O 1
ATOM 657 N N . PHE A 1 80 ? -2.551 -7.518 -1.972 1.00 95.19 80 PHE A N 1
ATOM 658 C CA . PHE A 1 80 ? -2.247 -8.577 -0.999 1.00 95.19 80 PHE A CA 1
ATOM 659 C C . PHE A 1 80 ? -1.909 -8.037 0.394 1.00 95.19 80 PHE A C 1
ATOM 661 O O . PHE A 1 80 ? -2.046 -8.768 1.373 1.00 95.19 80 PHE A O 1
ATOM 668 N N . PHE A 1 81 ? -1.521 -6.764 0.498 1.00 96.75 81 PHE A N 1
ATOM 669 C CA . PHE A 1 81 ? -1.225 -6.092 1.767 1.00 96.75 81 PHE A CA 1
ATOM 670 C C . PHE A 1 81 ? -2.366 -5.187 2.247 1.00 96.75 81 PHE A C 1
ATOM 672 O O . PHE A 1 81 ? -2.205 -4.467 3.233 1.00 96.75 81 PHE A O 1
ATOM 679 N N . LEU A 1 82 ? -3.525 -5.257 1.592 1.00 97.44 82 LEU A N 1
ATOM 680 C CA . LEU A 1 82 ? -4.783 -4.703 2.078 1.00 97.44 82 LEU A CA 1
ATOM 681 C C . LEU A 1 82 ? -5.622 -5.812 2.716 1.00 97.44 82 LEU A C 1
ATOM 683 O O . LEU A 1 82 ? -5.663 -6.950 2.231 1.00 97.44 82 LEU A O 1
ATOM 687 N N . ASP A 1 83 ? -6.305 -5.462 3.799 1.00 97.44 83 ASP A N 1
ATOM 688 C CA . ASP A 1 83 ? -7.229 -6.327 4.528 1.00 97.44 83 ASP A CA 1
ATOM 689 C C . ASP A 1 83 ? -8.363 -5.489 5.152 1.00 97.44 83 ASP A C 1
ATOM 691 O O . ASP A 1 83 ? -8.346 -4.257 5.100 1.00 97.44 83 ASP A O 1
ATOM 695 N N . GLY A 1 84 ? -9.362 -6.139 5.747 1.00 95.94 84 GLY A N 1
ATOM 696 C CA . GLY A 1 84 ? -10.426 -5.466 6.488 1.00 95.94 84 GLY A CA 1
ATOM 697 C C . GLY A 1 84 ? -11.202 -4.462 5.634 1.00 95.94 84 GLY A C 1
ATOM 698 O O . GLY A 1 84 ? -11.647 -4.784 4.536 1.00 95.94 84 GLY A O 1
ATOM 699 N N . THR A 1 85 ? -11.384 -3.245 6.145 1.00 95.69 85 THR A N 1
ATOM 700 C CA . THR A 1 85 ? -12.075 -2.157 5.434 1.00 95.69 85 THR A CA 1
ATOM 701 C C . THR A 1 85 ? -11.299 -1.697 4.205 1.00 95.69 85 THR A C 1
ATOM 703 O O . THR A 1 85 ? -11.904 -1.277 3.230 1.00 95.69 85 THR A O 1
ATOM 706 N N . ALA A 1 86 ? -9.969 -1.800 4.221 1.00 95.31 86 ALA A N 1
ATOM 707 C CA . ALA A 1 86 ? -9.138 -1.324 3.121 1.00 95.31 86 ALA A CA 1
ATOM 708 C C . ALA A 1 86 ? -9.164 -2.225 1.874 1.00 95.31 86 ALA A C 1
ATOM 710 O O . ALA A 1 86 ? -8.681 -1.808 0.826 1.00 95.31 86 ALA A O 1
ATOM 711 N N . LYS A 1 87 ? -9.684 -3.455 1.984 1.00 95.00 87 LYS A N 1
ATOM 712 C CA . LYS A 1 87 ? -9.762 -4.418 0.872 1.00 95.00 87 LYS A CA 1
ATOM 713 C C . LYS A 1 87 ? -11.166 -4.566 0.272 1.00 95.00 87 LYS A C 1
ATOM 715 O O . LYS A 1 87 ? -11.307 -5.208 -0.764 1.00 95.00 87 LYS A O 1
ATOM 720 N N . LYS A 1 88 ? -12.187 -4.075 0.974 1.00 81.00 88 LYS A N 1
ATOM 721 C CA . LYS A 1 88 ? -13.600 -4.271 0.630 1.00 81.00 88 LYS A CA 1
ATOM 722 C C . LYS A 1 88 ? -14.075 -3.330 -0.464 1.00 81.00 88 LYS A C 1
ATOM 724 O O . LYS A 1 88 ? -13.533 -2.209 -0.549 1.00 81.00 88 LYS A O 1
#